Protein AF-A0A9D4FPN5-F1 (afdb_monomer_lite)

pLDDT: mean 86.14, std 11.73, range [36.22, 96.94]

Radius of gyration: 13.43 Å; chains: 1; bounding box: 31×25×36 Å

Structure (mmCIF, N/CA/C/O backbone):
data_AF-A0A9D4FPN5-F1
#
_entry.id   AF-A0A9D4FPN5-F1
#
loop_
_atom_site.group_PDB
_atom_site.id
_atom_site.type_symbol
_atom_site.label_atom_id
_atom_site.label_alt_id
_atom_site.label_comp_id
_atom_site.label_asym_id
_atom_site.label_entity_id
_atom_site.label_seq_id
_atom_site.pdbx_PDB_ins_code
_atom_site.Cartn_x
_atom_site.Cartn_y
_atom_site.Cartn_z
_atom_site.occupancy
_atom_site.B_iso_or_equiv
_atom_site.auth_seq_id
_atom_site.auth_comp_id
_atom_site.auth_asym_id
_atom_site.auth_atom_id
_atom_site.pdbx_PDB_model_num
ATOM 1 N N . MET A 1 1 ? -6.229 7.625 -0.931 1.00 84.25 1 MET A N 1
ATOM 2 C CA . MET A 1 1 ? -6.848 7.113 0.301 1.00 84.25 1 MET A CA 1
ATOM 3 C C . MET A 1 1 ? -7.833 6.056 -0.117 1.00 84.25 1 MET A C 1
ATOM 5 O O . MET A 1 1 ? -8.715 6.412 -0.882 1.00 84.25 1 MET A O 1
ATOM 9 N N . CYS A 1 2 ? -7.686 4.808 0.330 1.00 88.00 2 CYS A N 1
ATOM 10 C CA . CYS A 1 2 ? -8.541 3.687 -0.056 1.00 88.00 2 CYS A CA 1
ATOM 11 C C . CYS A 1 2 ? -9.308 3.101 1.123 1.00 88.00 2 CYS A C 1
ATOM 13 O O . CYS A 1 2 ? -8.784 3.039 2.227 1.00 88.00 2 CYS A O 1
ATOM 15 N N . GLN A 1 3 ? -10.538 2.649 0.900 1.00 89.44 3 GLN A N 1
ATOM 16 C CA . GLN A 1 3 ? -11.330 1.985 1.929 1.00 89.44 3 GLN A CA 1
ATOM 17 C C . GLN A 1 3 ? -10.983 0.489 2.013 1.00 89.44 3 GLN A C 1
ATOM 19 O O . GLN A 1 3 ? -10.970 -0.218 1.001 1.00 89.44 3 GLN A O 1
ATOM 24 N N . ILE A 1 4 ? -10.716 -0.002 3.226 1.00 89.88 4 ILE A N 1
ATOM 25 C CA . ILE A 1 4 ? -10.456 -1.426 3.498 1.00 89.88 4 ILE A CA 1
ATOM 26 C C . ILE A 1 4 ? -11.705 -2.106 4.040 1.00 89.88 4 ILE A C 1
ATOM 28 O O . ILE A 1 4 ? -12.083 -3.182 3.578 1.00 89.88 4 ILE A O 1
ATOM 32 N N . THR A 1 5 ? -12.359 -1.454 4.998 1.00 90.31 5 THR A N 1
ATOM 33 C CA . THR A 1 5 ? -13.608 -1.898 5.622 1.00 90.31 5 THR A CA 1
ATOM 34 C C . THR A 1 5 ? -14.549 -0.696 5.790 1.00 90.31 5 THR A C 1
ATOM 36 O O . THR A 1 5 ? -14.130 0.443 5.566 1.00 90.31 5 THR A O 1
ATOM 39 N N . PRO A 1 6 ? -15.818 -0.880 6.199 1.00 89.56 6 PRO A N 1
ATOM 40 C CA . PRO A 1 6 ? -16.714 0.238 6.517 1.00 89.56 6 PRO A CA 1
ATOM 41 C C . PRO A 1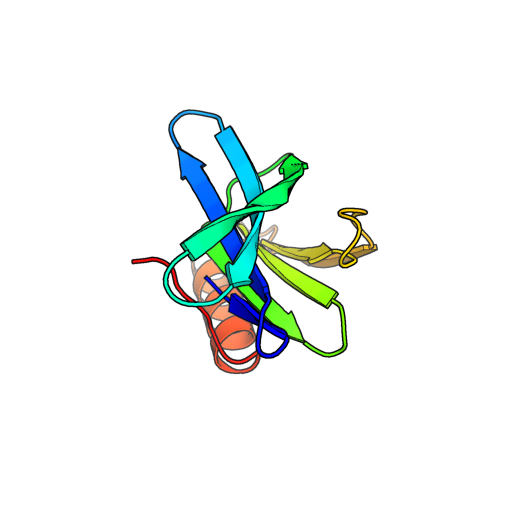 6 ? -16.147 1.251 7.524 1.00 89.56 6 PRO A C 1
ATOM 43 O O . PRO A 1 6 ? -16.515 2.419 7.477 1.00 89.56 6 PRO A O 1
ATOM 46 N N . SER A 1 7 ? -15.239 0.820 8.402 1.00 92.19 7 SER A N 1
ATOM 47 C CA . SER A 1 7 ? -14.671 1.630 9.483 1.00 92.19 7 SER A CA 1
ATOM 48 C C . SER A 1 7 ? -13.151 1.786 9.397 1.00 92.19 7 SER A C 1
ATOM 50 O O . SER A 1 7 ? -12.535 2.207 10.370 1.00 92.19 7 SER A O 1
ATOM 52 N N . GLU A 1 8 ? -12.518 1.425 8.280 1.00 93.12 8 GLU A N 1
ATOM 53 C CA . GLU A 1 8 ? -11.063 1.516 8.120 1.00 93.12 8 GLU A CA 1
ATOM 54 C C . GLU A 1 8 ? -10.709 1.994 6.712 1.00 93.12 8 GLU A C 1
ATOM 56 O O . GLU A 1 8 ? -11.116 1.399 5.707 1.00 93.12 8 GLU A O 1
ATOM 61 N N . VAL A 1 9 ? -9.912 3.057 6.652 1.00 92.56 9 VAL A N 1
ATOM 62 C CA . VAL A 1 9 ? -9.315 3.575 5.422 1.00 92.56 9 VAL A CA 1
ATOM 63 C C . VAL A 1 9 ? -7.797 3.515 5.526 1.00 92.56 9 VAL A C 1
ATOM 65 O O . VAL A 1 9 ? -7.226 3.576 6.610 1.00 92.56 9 VAL A O 1
ATOM 68 N N . VAL A 1 10 ? -7.133 3.408 4.386 1.00 92.94 10 VAL A N 1
ATOM 69 C CA . VAL A 1 10 ? -5.684 3.516 4.261 1.00 92.94 10 VAL A CA 1
ATOM 70 C C . VAL A 1 10 ? 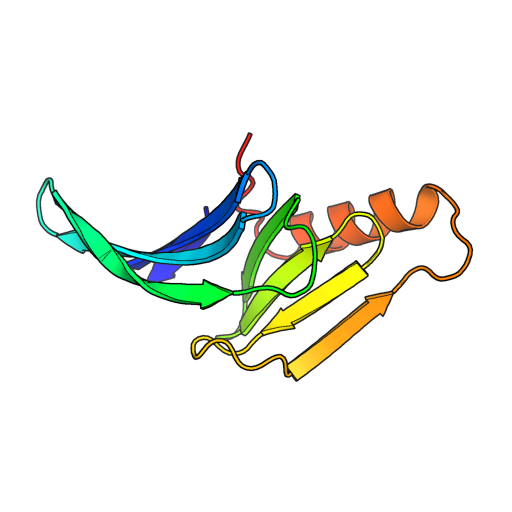-5.330 4.760 3.477 1.00 92.94 10 VAL A C 1
ATOM 72 O O . VAL A 1 10 ? -5.919 5.059 2.434 1.00 92.94 10 VAL A O 1
ATOM 75 N N . VAL A 1 11 ? -4.332 5.480 3.954 1.00 91.56 11 VAL A N 1
ATOM 76 C CA . VAL A 1 11 ? -3.751 6.621 3.258 1.00 91.56 11 VAL A CA 1
ATOM 77 C C . VAL A 1 11 ? -2.309 6.302 2.916 1.00 91.56 11 VAL A C 1
ATOM 79 O O . VAL A 1 11 ? -1.582 5.695 3.696 1.00 91.56 11 VAL A O 1
ATOM 82 N N . ALA A 1 12 ? -1.930 6.682 1.707 1.00 91.44 12 ALA A N 1
ATOM 83 C CA . ALA A 1 12 ? -0.543 6.778 1.313 1.00 91.44 12 ALA A CA 1
ATOM 84 C C . ALA A 1 12 ? -0.033 8.158 1.726 1.00 91.44 12 ALA A C 1
ATOM 86 O O . ALA A 1 12 ? -0.743 9.143 1.533 1.00 91.44 12 ALA A O 1
ATOM 87 N N . VAL A 1 13 ? 1.173 8.219 2.268 1.00 90.62 13 VAL A N 1
ATOM 88 C CA . VAL A 1 13 ? 1.857 9.465 2.604 1.00 90.62 13 VAL A CA 1
ATOM 89 C C . VAL A 1 13 ? 3.165 9.486 1.828 1.00 90.62 13 VAL A C 1
ATOM 91 O O . VAL A 1 13 ? 3.936 8.530 1.900 1.00 90.62 13 VAL A O 1
ATOM 94 N N . ASP A 1 14 ? 3.364 10.556 1.065 1.00 90.12 14 ASP A N 1
ATOM 95 C CA . ASP A 1 14 ? 4.562 10.830 0.275 1.00 90.12 14 ASP A CA 1
ATOM 96 C C . ASP A 1 14 ? 4.964 12.285 0.545 1.00 90.12 14 ASP A C 1
ATOM 98 O O . ASP A 1 14 ? 4.418 13.205 -0.057 1.00 90.12 14 ASP A O 1
ATOM 102 N N . ASP A 1 15 ? 5.847 12.503 1.520 1.00 90.44 15 ASP A N 1
ATOM 103 C CA . ASP A 1 15 ? 6.266 13.846 1.941 1.00 90.44 15 ASP A CA 1
ATOM 104 C C . ASP A 1 15 ? 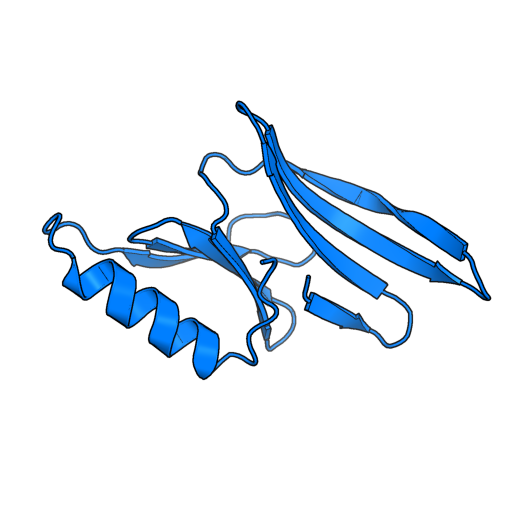7.757 13.881 2.274 1.00 90.44 15 ASP A C 1
ATOM 106 O O . ASP A 1 15 ? 8.183 13.214 3.206 1.00 90.44 15 ASP A O 1
ATOM 110 N N . ASN A 1 16 ? 8.548 14.665 1.532 1.00 79.69 16 ASN A N 1
ATOM 111 C CA . ASN A 1 16 ? 9.921 15.070 1.880 1.00 79.69 16 ASN A CA 1
ATOM 112 C C . ASN A 1 16 ? 10.837 13.976 2.493 1.00 79.69 16 ASN A C 1
ATOM 114 O O . ASN A 1 16 ? 11.671 14.302 3.335 1.00 79.69 16 ASN A O 1
ATOM 118 N N . ASN A 1 17 ? 10.722 12.712 2.043 1.00 84.00 17 ASN A N 1
ATOM 119 C CA . ASN A 1 17 ? 11.426 11.472 2.473 1.00 84.00 17 ASN A CA 1
ATOM 120 C C . ASN A 1 17 ? 10.635 10.508 3.377 1.00 84.00 17 ASN A C 1
ATOM 122 O O . ASN A 1 17 ? 11.119 9.422 3.698 1.00 84.00 17 ASN A O 1
ATOM 126 N N . ILE A 1 18 ? 9.420 10.862 3.771 1.00 89.12 18 ILE A N 1
ATOM 127 C CA . ILE A 1 18 ? 8.467 9.967 4.415 1.00 89.12 18 ILE A CA 1
ATOM 128 C C . ILE A 1 18 ? 7.636 9.313 3.319 1.00 89.12 18 ILE A C 1
ATOM 130 O O . ILE A 1 18 ? 6.876 9.977 2.612 1.00 89.12 18 ILE A O 1
ATOM 134 N N . HIS A 1 19 ? 7.777 7.996 3.204 1.00 93.69 19 HIS A N 1
ATOM 135 C CA . HIS A 1 19 ? 6.998 7.177 2.291 1.00 93.69 19 HIS A CA 1
ATOM 136 C C . HIS A 1 19 ? 6.335 6.079 3.108 1.00 93.69 19 HIS A C 1
ATOM 138 O O . HIS A 1 19 ? 6.980 5.105 3.482 1.00 93.69 19 HIS A O 1
ATOM 144 N N . GLU A 1 20 ? 5.056 6.224 3.435 1.00 94.44 20 GLU A N 1
ATOM 145 C CA . GLU A 1 20 ? 4.380 5.259 4.302 1.00 94.44 20 GLU A CA 1
ATOM 146 C C . GLU A 1 20 ? 2.928 5.020 3.908 1.00 94.44 20 GLU A C 1
ATOM 148 O O . GLU A 1 20 ? 2.289 5.810 3.213 1.00 94.44 20 GLU A O 1
ATOM 153 N N . VAL A 1 21 ? 2.398 3.892 4.374 1.00 94.06 21 VAL A N 1
ATOM 154 C CA . VAL A 1 21 ? 0.961 3.630 4.387 1.00 94.06 21 VAL A CA 1
ATOM 155 C C . VAL A 1 21 ? 0.485 3.706 5.828 1.00 94.06 21 VAL A C 1
ATOM 157 O O . VAL A 1 21 ? 0.985 2.972 6.682 1.00 94.06 21 VAL A O 1
ATOM 160 N N . GLN A 1 22 ? -0.498 4.563 6.094 1.00 94.88 22 GLN A N 1
ATOM 161 C CA . GLN A 1 22 ? -1.156 4.666 7.394 1.00 94.88 22 GLN A CA 1
ATOM 162 C C . GLN A 1 22 ? -2.573 4.103 7.313 1.00 94.88 22 GLN A C 1
ATOM 164 O O . GLN A 1 22 ? -3.316 4.388 6.373 1.00 94.88 22 GLN A O 1
ATOM 169 N N . PHE A 1 23 ? -2.959 3.325 8.317 1.00 94.62 23 PHE A N 1
ATOM 170 C CA . PHE A 1 23 ? -4.336 2.889 8.524 1.00 94.62 23 PHE A CA 1
ATOM 171 C C . PHE A 1 23 ? -5.018 3.879 9.455 1.00 94.62 23 PHE A C 1
ATOM 173 O O . PHE A 1 23 ? -4.438 4.301 10.452 1.00 94.62 23 PHE A O 1
ATOM 180 N N . ILE A 1 24 ? -6.254 4.236 9.139 1.00 95.06 24 ILE A N 1
ATOM 181 C CA . ILE A 1 24 ? -7.066 5.157 9.921 1.00 95.06 24 ILE A CA 1
ATOM 182 C C . ILE A 1 24 ? -8.397 4.471 10.192 1.00 95.06 24 ILE A C 1
ATOM 184 O O . ILE A 1 24 ? -9.127 4.105 9.266 1.00 95.06 24 ILE A O 1
ATOM 188 N N . THR A 1 25 ? -8.719 4.324 11.471 1.00 95.94 25 THR A N 1
ATOM 189 C CA . THR A 1 25 ? -10.017 3.820 11.907 1.00 95.94 25 THR A CA 1
ATOM 190 C C . THR A 1 25 ? -11.000 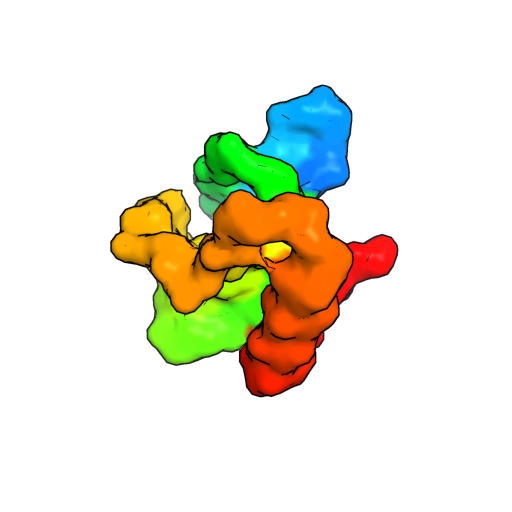4.978 11.972 1.00 95.94 25 THR A C 1
ATOM 192 O O . THR A 1 25 ? -10.760 5.983 12.642 1.00 95.94 25 THR A O 1
ATOM 195 N N . VAL A 1 26 ? -12.133 4.821 11.299 1.00 93.44 26 VAL A N 1
ATOM 196 C CA . VAL A 1 26 ? -13.247 5.763 11.337 1.00 93.44 26 VAL A CA 1
ATOM 197 C C . VAL A 1 26 ? -14.212 5.301 12.423 1.00 93.44 26 VAL A C 1
ATOM 199 O O . VAL A 1 26 ? -14.892 4.285 12.283 1.00 93.44 26 VAL A O 1
ATOM 202 N N . LYS A 1 27 ? -14.265 6.052 13.522 1.00 93.88 27 LYS A N 1
ATOM 203 C CA . LYS A 1 27 ? -15.253 5.895 14.599 1.00 93.88 27 LYS A CA 1
ATOM 204 C C . LYS A 1 27 ? -16.113 7.155 14.623 1.00 93.88 27 LYS A C 1
ATOM 206 O O . LYS A 1 27 ? -15.658 8.188 14.165 1.00 93.88 27 LYS A O 1
ATOM 211 N N . THR A 1 28 ? -17.355 7.098 15.094 1.00 89.75 28 THR A N 1
ATOM 212 C CA . THR A 1 28 ? -18.322 8.215 15.077 1.00 89.75 28 THR A CA 1
ATOM 213 C C . THR A 1 28 ? -17.683 9.608 15.240 1.00 89.75 28 THR A C 1
ATOM 215 O O . THR A 1 28 ? -17.279 9.982 16.337 1.00 89.75 28 THR A O 1
ATOM 218 N N . ARG A 1 29 ? -17.609 10.369 14.131 1.00 89.19 29 ARG A N 1
ATOM 219 C CA . ARG A 1 29 ? -17.020 11.726 14.018 1.00 89.19 29 ARG A CA 1
ATOM 220 C C . ARG A 1 29 ? -15.535 11.861 14.400 1.00 89.19 29 ARG A C 1
ATOM 222 O O . ARG A 1 29 ? -15.076 12.964 14.678 1.00 89.19 29 ARG A O 1
ATOM 229 N N . GLN A 1 30 ? -14.781 10.771 14.410 1.00 94.00 30 GLN A N 1
ATOM 230 C CA . GLN A 1 30 ? -13.375 10.731 14.797 1.00 94.00 30 GLN A CA 1
ATOM 231 C C . GLN A 1 30 ? -12.556 9.877 13.824 1.00 94.00 30 GLN A C 1
ATOM 233 O O . GLN A 1 30 ? -12.978 8.805 13.386 1.00 94.00 30 GLN A O 1
ATOM 238 N N . LEU A 1 31 ? -11.349 10.354 13.530 1.00 93.94 31 LEU A N 1
ATOM 239 C CA . LEU A 1 31 ? -10.324 9.610 12.809 1.00 93.94 31 LEU A CA 1
ATOM 240 C C . LEU A 1 31 ? -9.263 9.191 13.820 1.00 93.94 31 LEU A C 1
ATOM 242 O O . LEU A 1 31 ? -8.605 10.038 14.421 1.00 93.94 31 LEU A O 1
ATOM 246 N N . LEU A 1 32 ? -9.131 7.887 14.037 1.00 95.50 32 LEU A N 1
ATOM 247 C CA . LEU A 1 32 ? -8.163 7.329 14.969 1.00 95.50 32 LEU A CA 1
ATOM 248 C C . LEU A 1 32 ? -6.980 6.776 14.166 1.00 95.50 32 LEU A C 1
ATOM 250 O O . LEU A 1 32 ? -7.192 5.879 13.342 1.00 95.50 32 LEU A O 1
ATOM 254 N N . PRO A 1 33 ? -5.751 7.286 14.368 1.00 93.12 33 PRO A N 1
ATOM 255 C CA . PRO A 1 33 ? -4.579 6.742 13.702 1.00 93.12 33 PRO A CA 1
ATOM 256 C C . PRO A 1 33 ? -4.358 5.301 14.166 1.00 93.12 33 PRO A C 1
ATOM 258 O O . PRO A 1 33 ? -4.377 4.997 15.358 1.00 93.12 33 PRO A O 1
ATOM 261 N N . GLY A 1 34 ? -4.202 4.406 13.201 1.00 91.62 34 GLY A N 1
ATOM 262 C CA . GLY A 1 34 ? -3.946 2.993 13.417 1.00 91.62 34 GLY A CA 1
ATOM 263 C C . GLY A 1 34 ? -2.480 2.642 13.193 1.00 91.62 34 GLY A C 1
ATOM 264 O O . GLY A 1 34 ? -1.566 3.431 13.431 1.00 91.62 34 GLY A O 1
ATOM 265 N N . ARG A 1 35 ? -2.256 1.415 12.715 1.00 94.25 35 ARG A N 1
ATOM 266 C CA . ARG A 1 35 ? -0.917 0.954 12.337 1.00 94.25 35 ARG A CA 1
ATOM 267 C C . ARG A 1 35 ? -0.411 1.689 11.096 1.00 94.25 35 ARG A C 1
ATOM 269 O O . ARG A 1 35 ? -1.195 2.138 10.262 1.00 94.25 35 ARG A O 1
ATOM 276 N N . LYS A 1 36 ? 0.908 1.724 10.938 1.00 94.81 36 LYS A N 1
ATOM 277 C CA . LYS A 1 36 ? 1.567 2.208 9.726 1.00 94.81 36 LYS A CA 1
ATOM 278 C C . LYS A 1 36 ? 2.760 1.342 9.366 1.00 94.81 36 LYS A C 1
ATOM 280 O O . LYS A 1 36 ? 3.315 0.671 10.235 1.00 94.81 36 LYS A O 1
ATOM 285 N N . PHE A 1 37 ? 3.154 1.367 8.102 1.00 94.25 37 PHE A N 1
ATOM 286 C CA . PHE A 1 37 ? 4.395 0.742 7.660 1.00 94.25 37 PHE A CA 1
ATOM 287 C C . PHE A 1 37 ? 5.115 1.617 6.635 1.00 94.25 37 PHE A C 1
ATOM 289 O O . PHE A 1 37 ? 4.479 2.251 5.791 1.00 94.25 37 PHE A O 1
ATOM 296 N N . GLN A 1 38 ? 6.445 1.641 6.742 1.00 94.31 38 GLN A N 1
ATOM 297 C CA . GLN A 1 38 ? 7.321 2.378 5.837 1.00 94.31 38 GLN A CA 1
ATOM 298 C C . GLN A 1 38 ? 7.451 1.647 4.503 1.00 94.31 38 GLN A C 1
ATOM 300 O O . GLN A 1 38 ? 7.520 0.417 4.440 1.00 94.31 38 GLN A O 1
ATOM 305 N N . LEU A 1 39 ? 7.521 2.431 3.443 1.00 93.75 39 LEU A N 1
ATOM 306 C CA . LEU A 1 39 ? 7.820 2.012 2.090 1.00 93.75 39 LEU A CA 1
ATOM 307 C C . LEU A 1 39 ? 9.268 2.392 1.784 1.00 93.75 39 LEU A C 1
ATOM 309 O O . LEU A 1 39 ? 9.765 3.429 2.206 1.00 93.75 39 LEU A O 1
ATOM 313 N N . GLN A 1 40 ? 9.945 1.559 1.000 1.00 91.94 40 GLN A N 1
ATOM 314 C CA . GLN A 1 40 ? 11.298 1.851 0.509 1.00 91.94 40 GLN A CA 1
ATOM 315 C C . GLN A 1 40 ? 11.273 2.606 -0.832 1.00 91.94 40 GLN A C 1
ATOM 317 O O . GLN A 1 40 ? 12.265 2.647 -1.553 1.00 91.94 40 GLN A O 1
ATOM 322 N N . HIS A 1 41 ? 10.114 3.144 -1.214 1.00 91.38 41 HIS A N 1
ATOM 323 C CA . HIS A 1 41 ? 9.879 3.803 -2.491 1.00 91.38 41 HIS A CA 1
ATOM 324 C C . HIS A 1 41 ? 8.787 4.863 -2.345 1.00 91.38 41 HIS A C 1
ATOM 326 O O . HIS A 1 41 ? 7.938 4.761 -1.460 1.00 91.38 41 HIS A O 1
ATOM 332 N N . ARG A 1 42 ? 8.762 5.826 -3.272 1.00 90.75 42 ARG A N 1
ATOM 333 C CA . ARG A 1 42 ? 7.693 6.830 -3.360 1.00 90.75 42 ARG A CA 1
ATOM 334 C C . ARG A 1 42 ? 6.323 6.199 -3.558 1.00 90.75 42 ARG A C 1
ATOM 336 O O . ARG A 1 42 ? 6.209 5.124 -4.156 1.00 90.75 42 ARG A O 1
ATOM 343 N N . CYS A 1 43 ? 5.294 6.893 -3.091 1.00 89.38 43 CYS A N 1
ATOM 344 C CA . CYS A 1 43 ? 3.921 6.423 -3.157 1.00 89.38 43 CYS A CA 1
ATOM 345 C C . CYS A 1 43 ? 3.014 7.420 -3.886 1.00 89.38 43 CYS A C 1
ATOM 347 O O . CYS A 1 43 ? 2.576 8.416 -3.325 1.00 89.38 43 CYS A O 1
ATOM 349 N N . ASN A 1 44 ? 2.673 7.110 -5.135 1.00 87.25 44 ASN A N 1
ATOM 350 C CA . ASN A 1 44 ? 1.855 7.966 -5.997 1.00 87.25 44 ASN A CA 1
ATOM 351 C C . ASN A 1 44 ? 0.365 7.589 -5.977 1.00 87.25 44 ASN A C 1
ATOM 353 O O . ASN A 1 44 ? -0.467 8.252 -6.599 1.00 87.25 44 ASN A O 1
ATOM 357 N N . GLY A 1 45 ? 0.012 6.480 -5.330 1.00 86.94 45 GLY A N 1
ATOM 358 C CA . GLY A 1 45 ? -1.345 5.960 -5.333 1.00 86.94 45 GLY A CA 1
ATOM 359 C C . GLY A 1 45 ? -1.466 4.655 -4.565 1.00 86.94 45 GLY A C 1
ATOM 360 O O . GLY A 1 45 ? -0.520 3.874 -4.469 1.00 86.94 45 GLY A O 1
ATOM 361 N N . ILE A 1 46 ? -2.663 4.422 -4.028 1.00 90.94 46 ILE A N 1
ATOM 362 C CA . ILE A 1 46 ? -2.990 3.215 -3.275 1.00 90.94 46 ILE A CA 1
ATOM 363 C C . ILE A 1 46 ? -4.379 2.699 -3.651 1.00 90.94 46 ILE A C 1
ATOM 365 O O . ILE A 1 46 ? -5.326 3.472 -3.813 1.00 90.94 46 ILE A O 1
ATOM 369 N N . ALA A 1 47 ? -4.487 1.384 -3.785 1.00 92.25 47 ALA A N 1
ATOM 370 C CA . ALA A 1 47 ? -5.724 0.662 -4.029 1.00 92.25 47 ALA A CA 1
ATOM 371 C C . ALA A 1 47 ? -5.777 -0.587 -3.148 1.00 92.25 47 ALA A C 1
ATOM 373 O O . ALA A 1 47 ? -4.748 -1.146 -2.772 1.00 92.25 47 ALA A O 1
ATOM 374 N N . ASN A 1 48 ? -6.986 -1.035 -2.829 1.00 90.94 48 ASN A N 1
ATOM 375 C CA . ASN A 1 48 ? -7.232 -2.267 -2.095 1.00 90.94 48 ASN A CA 1
ATOM 376 C C . ASN A 1 48 ? -8.019 -3.227 -2.982 1.00 90.94 48 ASN A C 1
ATOM 378 O O . ASN A 1 48 ? -9.090 -2.887 -3.484 1.00 90.94 48 ASN A O 1
ATOM 382 N N . HIS A 1 49 ? -7.500 -4.437 -3.152 1.00 90.12 49 HIS A N 1
ATOM 383 C CA . HIS A 1 49 ? -8.178 -5.481 -3.904 1.00 90.12 49 HIS A CA 1
ATOM 384 C C . HIS A 1 49 ? -7.833 -6.854 -3.333 1.00 90.12 49 HIS A C 1
ATOM 386 O O . HIS A 1 49 ? -6.668 -7.151 -3.075 1.00 90.12 49 HIS A O 1
ATOM 392 N N . GLN A 1 50 ? -8.851 -7.692 -3.116 1.00 89.25 50 GLN A N 1
ATOM 393 C CA . GLN A 1 50 ? -8.691 -9.067 -2.620 1.00 89.25 50 GLN A CA 1
ATOM 394 C C . GLN A 1 50 ? -7.784 -9.184 -1.374 1.00 89.25 50 GLN A C 1
ATOM 396 O O . GLN A 1 50 ? -6.971 -10.097 -1.275 1.00 89.25 50 GLN A O 1
ATOM 401 N N . ARG A 1 51 ? -7.926 -8.262 -0.406 1.00 88.62 51 ARG A N 1
ATOM 402 C CA . ARG A 1 51 ? -7.113 -8.193 0.831 1.00 88.62 51 ARG A CA 1
ATOM 403 C C . ARG A 1 51 ? -5.619 -7.908 0.608 1.00 88.62 51 ARG A C 1
ATOM 405 O O . ARG A 1 51 ? -4.798 -8.202 1.478 1.00 88.62 51 ARG A O 1
ATOM 412 N N . TYR A 1 52 ? -5.271 -7.304 -0.521 1.00 93.44 52 TYR A N 1
ATOM 413 C CA . TYR A 1 52 ? -3.941 -6.776 -0.789 1.00 93.44 52 TYR A CA 1
ATOM 414 C C . TYR A 1 52 ? -4.000 -5.283 -1.073 1.00 93.44 52 TYR A C 1
ATOM 416 O O . TYR A 1 52 ? -4.946 -4.782 -1.683 1.00 93.44 52 TYR A O 1
ATOM 424 N N . LEU A 1 53 ? -2.945 -4.593 -0.654 1.00 93.38 53 LEU A N 1
ATOM 425 C CA . LEU A 1 53 ? -2.704 -3.204 -0.997 1.00 93.38 53 LEU A CA 1
ATOM 426 C C . LEU A 1 53 ? -1.830 -3.149 -2.239 1.00 93.38 53 LEU A C 1
ATOM 428 O O . LEU A 1 53 ? -0.759 -3.750 -2.287 1.00 93.38 53 LEU A O 1
ATOM 432 N N . PHE A 1 54 ? -2.294 -2.412 -3.229 1.00 93.56 54 PHE A N 1
ATOM 433 C CA . PHE A 1 54 ? -1.565 -2.118 -4.444 1.00 93.56 54 PHE A CA 1
ATOM 434 C C . PHE A 1 54 ? -1.083 -0.685 -4.345 1.00 93.56 54 PHE A C 1
ATOM 436 O O . PHE A 1 54 ? -1.887 0.238 -4.223 1.00 93.56 54 PHE A O 1
ATOM 443 N N . VAL A 1 55 ? 0.232 -0.523 -4.328 1.00 92.94 55 VAL A N 1
ATOM 444 C CA . VAL A 1 55 ? 0.896 0.756 -4.110 1.00 92.94 55 VAL A CA 1
ATOM 445 C C . VAL A 1 55 ? 1.703 1.082 -5.349 1.00 92.94 55 VAL A C 1
ATOM 447 O O . VAL A 1 55 ? 2.472 0.247 -5.826 1.00 92.94 55 VAL A O 1
ATOM 450 N N . THR A 1 56 ? 1.529 2.281 -5.891 1.00 91.44 56 THR A N 1
ATOM 451 C CA . THR A 1 56 ? 2.261 2.703 -7.083 1.00 91.44 56 THR A CA 1
ATOM 452 C C . THR A 1 56 ? 3.439 3.587 -6.740 1.00 91.44 56 THR A C 1
ATOM 454 O O . THR A 1 56 ? 3.326 4.528 -5.963 1.00 91.44 56 THR A O 1
ATOM 457 N N . SER A 1 57 ? 4.558 3.316 -7.396 1.00 88.50 57 SER A N 1
ATOM 458 C CA . SER A 1 57 ? 5.630 4.278 -7.636 1.00 88.50 57 SER A CA 1
ATOM 459 C C . SER A 1 57 ? 5.663 4.557 -9.135 1.00 88.50 57 SER A C 1
ATOM 461 O O . SER A 1 57 ? 5.163 3.743 -9.902 1.00 88.50 57 SER A O 1
ATOM 463 N N . GLY A 1 58 ? 6.227 5.685 -9.571 1.00 83.69 58 GLY A N 1
ATOM 464 C CA . GLY A 1 58 ? 6.143 6.201 -10.950 1.00 83.69 58 GLY A CA 1
ATOM 465 C C . GLY A 1 58 ? 6.042 5.146 -12.063 1.00 83.69 58 GLY A C 1
ATOM 466 O O . GLY A 1 58 ? 5.129 5.226 -12.880 1.00 83.69 58 GLY A O 1
ATOM 467 N N . THR A 1 59 ? 6.924 4.146 -12.057 1.00 88.44 59 THR A N 1
ATOM 468 C CA . THR A 1 59 ? 7.023 3.075 -13.064 1.00 88.44 59 THR A CA 1
ATOM 469 C C . THR A 1 59 ? 6.725 1.663 -12.547 1.00 88.44 59 THR A C 1
ATOM 471 O O . THR A 1 59 ? 6.791 0.710 -13.324 1.00 88.44 59 THR A O 1
ATOM 474 N N . THR A 1 60 ? 6.383 1.501 -11.267 1.00 91.00 60 THR A N 1
ATOM 475 C CA . THR A 1 60 ? 6.309 0.189 -10.607 1.00 91.00 60 THR A CA 1
ATOM 476 C C . THR A 1 60 ? 5.033 0.058 -9.781 1.00 91.00 60 THR A C 1
ATOM 478 O O . THR A 1 60 ? 4.648 0.968 -9.046 1.00 91.00 60 THR A O 1
ATOM 481 N N . LEU A 1 61 ? 4.385 -1.102 -9.873 1.00 92.69 61 LEU A N 1
ATOM 482 C CA . LEU A 1 61 ? 3.233 -1.479 -9.060 1.00 92.69 61 LEU A CA 1
ATOM 483 C C . LEU A 1 61 ? 3.649 -2.541 -8.043 1.00 92.69 61 LEU A C 1
ATOM 485 O O . LEU A 1 61 ? 4.013 -3.663 -8.404 1.00 92.69 61 LEU A O 1
ATOM 489 N N . TYR A 1 62 ? 3.544 -2.204 -6.766 1.00 94.75 62 TYR A N 1
ATOM 490 C CA . TYR A 1 62 ? 3.891 -3.075 -5.654 1.00 94.75 62 TYR A CA 1
ATOM 491 C C . TYR A 1 62 ? 2.634 -3.669 -5.028 1.00 94.75 62 TYR A C 1
ATOM 493 O O . TYR A 1 62 ? 1.631 -2.979 -4.848 1.00 94.75 62 TYR A O 1
ATOM 501 N N . LYS A 1 63 ? 2.702 -4.945 -4.652 1.00 95.12 63 LYS A N 1
ATOM 502 C CA . LYS A 1 63 ? 1.656 -5.654 -3.917 1.00 95.12 63 LYS A CA 1
ATOM 503 C C . LYS A 1 63 ? 2.115 -5.912 -2.492 1.00 95.12 63 LYS A C 1
ATOM 505 O O . LYS A 1 63 ? 3.088 -6.627 -2.258 1.00 95.12 63 LYS A O 1
ATOM 510 N N . TYR A 1 64 ? 1.362 -5.384 -1.542 1.00 95.81 64 TYR A N 1
ATOM 511 C CA . TYR A 1 64 ? 1.577 -5.519 -0.111 1.00 95.81 64 TYR A CA 1
ATOM 512 C C . TYR A 1 64 ? 0.439 -6.298 0.538 1.00 95.81 64 TYR A C 1
ATOM 514 O O . TYR A 1 64 ? -0.727 -6.195 0.156 1.00 95.81 64 TYR A O 1
ATOM 522 N N . SER A 1 65 ? 0.773 -7.069 1.567 1.00 94.88 65 SER A N 1
ATOM 523 C CA . SER A 1 65 ? -0.226 -7.566 2.517 1.00 94.88 65 SER A CA 1
ATOM 524 C C . SER A 1 65 ? -0.775 -6.415 3.371 1.00 94.88 65 SER A C 1
ATOM 526 O O . SER A 1 65 ? -0.098 -5.407 3.573 1.00 94.88 65 SER A O 1
ATOM 528 N N . LEU A 1 66 ? -1.964 -6.583 3.959 1.00 91.62 66 LEU A N 1
ATOM 529 C CA . LEU A 1 66 ? -2.521 -5.607 4.915 1.00 91.62 66 LEU A CA 1
ATOM 530 C C . LEU A 1 66 ? -1.665 -5.428 6.188 1.00 91.62 66 LEU A C 1
ATOM 532 O O . LEU A 1 66 ? -1.852 -4.455 6.920 1.00 91.62 66 LEU A O 1
ATOM 536 N N . GLY A 1 67 ? -0.738 -6.357 6.451 1.00 91.81 67 GLY A N 1
ATOM 537 C CA . GLY A 1 67 ? 0.257 -6.269 7.523 1.00 91.81 67 GLY A CA 1
ATOM 538 C C . GLY A 1 67 ? 1.542 -5.527 7.137 1.00 91.81 67 GLY A C 1
ATOM 539 O O . GLY A 1 67 ? 2.447 -5.444 7.955 1.00 91.81 67 GLY A O 1
ATOM 540 N N . GLY A 1 68 ? 1.655 -5.016 5.905 1.00 92.62 68 GLY A N 1
ATOM 541 C CA . GLY A 1 68 ? 2.809 -4.228 5.454 1.00 92.62 68 GLY A CA 1
ATOM 542 C C . GLY A 1 68 ? 3.971 -5.023 4.868 1.00 92.62 68 GLY A C 1
ATOM 543 O O . GLY A 1 68 ? 4.952 -4.439 4.418 1.00 92.62 68 GLY A O 1
ATOM 544 N N . LYS A 1 69 ? 3.870 -6.354 4.791 1.00 95.06 69 LYS A N 1
ATOM 545 C CA . LYS A 1 69 ? 4.868 -7.170 4.086 1.00 95.06 69 LYS A CA 1
ATOM 546 C C . LYS A 1 69 ? 4.726 -6.994 2.573 1.00 95.06 69 LYS A C 1
ATOM 548 O O . LYS A 1 69 ? 3.631 -7.227 2.048 1.00 95.06 69 LYS A O 1
ATOM 553 N N . LEU A 1 70 ? 5.823 -6.650 1.893 1.00 95.88 70 LEU A N 1
ATOM 554 C CA . LEU A 1 70 ? 5.921 -6.708 0.433 1.00 95.88 70 LEU A CA 1
ATOM 555 C C . LEU A 1 70 ? 5.761 -8.164 -0.018 1.00 95.88 70 LEU A C 1
ATOM 557 O O . LEU A 1 70 ? 6.490 -9.047 0.432 1.00 95.88 70 LEU A O 1
ATOM 561 N N . VAL A 1 71 ? 4.784 -8.409 -0.885 1.00 96.94 71 VAL A N 1
ATOM 562 C CA . VAL A 1 71 ? 4.492 -9.735 -1.440 1.00 96.94 71 VAL A CA 1
ATOM 563 C C . VAL A 1 71 ? 5.189 -9.895 -2.784 1.00 96.94 71 VAL A C 1
ATOM 565 O O . VAL A 1 71 ? 5.872 -10.891 -2.998 1.00 96.94 71 VAL A O 1
ATOM 568 N N . SER A 1 72 ? 5.028 -8.921 -3.682 1.00 96.12 72 SER A N 1
ATOM 569 C CA . SER A 1 72 ? 5.666 -8.923 -5.001 1.00 96.12 72 SER A CA 1
ATOM 570 C C . SER A 1 72 ? 5.638 -7.540 -5.658 1.00 96.12 72 SER A C 1
ATOM 572 O O . SER A 1 72 ? 4.856 -6.668 -5.270 1.00 96.12 72 SER A O 1
ATOM 574 N N . LYS A 1 73 ? 6.462 -7.352 -6.694 1.00 94.00 73 LYS A N 1
ATOM 575 C CA . LYS A 1 73 ? 6.247 -6.321 -7.717 1.00 94.00 73 LYS A CA 1
ATOM 576 C C . LYS A 1 73 ? 5.395 -6.942 -8.821 1.00 94.00 73 LYS A C 1
ATOM 578 O O . LYS A 1 73 ? 5.798 -7.932 -9.419 1.00 94.00 73 LYS A O 1
ATOM 583 N N . VAL A 1 74 ? 4.197 -6.415 -9.035 1.00 91.25 74 VAL A N 1
ATOM 584 C CA . VAL A 1 74 ? 3.241 -6.953 -10.023 1.00 91.25 74 VAL A CA 1
ATOM 585 C C . VAL A 1 74 ? 3.556 -6.431 -11.420 1.00 91.25 74 VAL A C 1
ATOM 587 O O . VAL A 1 74 ? 3.276 -7.092 -12.412 1.00 91.25 74 VAL A O 1
ATOM 590 N N . TYR A 1 75 ? 4.150 -5.244 -11.482 1.00 90.44 75 TYR A N 1
ATOM 591 C CA . TYR A 1 75 ? 4.617 -4.612 -12.701 1.00 90.44 75 TYR A CA 1
ATOM 592 C C . TYR A 1 75 ? 5.830 -3.749 -12.370 1.00 90.44 75 TYR A C 1
ATOM 594 O O . TYR A 1 75 ? 5.822 -3.057 -11.352 1.00 90.44 75 TYR A O 1
ATOM 602 N N . GLU A 1 76 ? 6.841 -3.758 -13.228 1.00 89.69 76 GLU A N 1
ATOM 603 C CA . GLU A 1 76 ? 7.996 -2.869 -13.152 1.00 89.69 76 GLU A CA 1
ATOM 604 C C . GLU A 1 76 ? 8.401 -2.497 -14.573 1.00 89.69 76 GLU A C 1
ATOM 606 O O . GLU A 1 76 ? 8.742 -3.370 -15.369 1.00 89.69 76 GLU A O 1
ATOM 611 N N . ASN A 1 77 ? 8.341 -1.206 -14.896 1.00 85.19 77 ASN A N 1
ATOM 612 C CA . ASN A 1 77 ? 8.886 -0.728 -16.152 1.00 85.19 77 ASN A CA 1
ATOM 613 C C . ASN A 1 77 ? 10.384 -0.440 -16.004 1.00 85.19 77 ASN A C 1
ATOM 615 O O . ASN A 1 77 ? 10.765 0.547 -15.370 1.00 85.19 77 ASN A O 1
ATOM 619 N N . THR A 1 78 ? 11.219 -1.281 -16.614 1.00 82.25 78 THR A N 1
ATOM 620 C CA . THR A 1 78 ? 12.681 -1.138 -16.614 1.00 82.25 78 THR A CA 1
ATOM 621 C C . THR A 1 78 ? 13.221 -0.368 -17.818 1.00 82.25 78 THR A C 1
ATOM 623 O O . THR A 1 78 ? 14.395 -0.011 -17.803 1.00 82.25 78 THR A O 1
ATOM 626 N N . SER A 1 79 ? 12.411 -0.086 -18.850 1.00 78.56 79 SER A N 1
ATOM 627 C CA . SER A 1 79 ? 12.868 0.654 -20.042 1.00 78.56 79 SER A CA 1
ATOM 628 C C . SER A 1 79 ? 13.000 2.162 -19.822 1.00 78.56 79 SER A C 1
ATOM 630 O O . SER A 1 79 ? 13.553 2.852 -20.671 1.00 78.56 79 SER A O 1
ATOM 632 N N . GLY A 1 80 ? 12.523 2.686 -18.687 1.00 65.19 80 GLY A N 1
ATOM 633 C CA . GLY A 1 80 ? 12.628 4.110 -18.344 1.00 65.19 80 GLY A CA 1
ATOM 634 C C . GLY A 1 80 ? 11.727 5.032 -19.174 1.00 65.19 80 GLY A C 1
ATOM 635 O O . GLY A 1 80 ? 11.777 6.249 -19.004 1.00 65.19 80 GLY A O 1
ATOM 636 N N . ASP A 1 81 ? 10.884 4.475 -20.040 1.00 74.50 81 ASP A N 1
ATOM 637 C CA . ASP A 1 81 ? 9.952 5.216 -20.876 1.00 74.50 81 ASP A CA 1
ATOM 638 C C . AS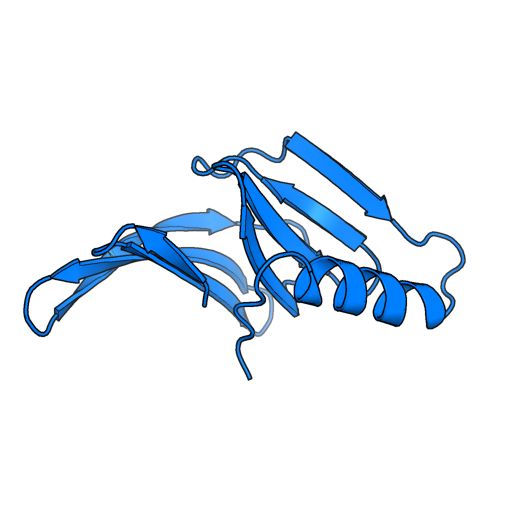P A 1 81 ? 8.652 5.570 -20.134 1.00 74.50 81 ASP A C 1
ATOM 640 O O . ASP A 1 81 ? 8.219 4.935 -19.163 1.00 74.50 81 ASP A O 1
ATOM 644 N N . GLU A 1 82 ? 8.011 6.647 -20.588 1.00 74.44 82 GLU A N 1
ATOM 645 C CA . GLU A 1 82 ? 6.829 7.202 -19.923 1.00 74.44 82 GLU A CA 1
ATOM 646 C C . GLU A 1 82 ? 5.588 6.307 -20.033 1.00 74.44 82 GLU A C 1
ATOM 648 O O . GLU A 1 82 ? 4.662 6.430 -19.227 1.00 74.44 82 GLU A O 1
ATOM 653 N N . THR A 1 83 ? 5.584 5.360 -20.974 1.00 72.38 83 THR A N 1
ATOM 654 C CA . THR A 1 83 ? 4.523 4.356 -21.154 1.00 72.38 83 THR A CA 1
ATOM 655 C C . THR A 1 83 ? 4.259 3.573 -19.867 1.00 72.38 83 THR A C 1
ATOM 657 O O . THR A 1 83 ? 3.100 3.334 -19.524 1.00 72.38 83 THR A O 1
ATOM 660 N N . GLY A 1 84 ? 5.296 3.250 -19.086 1.00 70.81 84 GLY A N 1
ATOM 661 C CA . GLY A 1 84 ? 5.136 2.528 -17.825 1.00 70.81 84 GLY A CA 1
ATOM 662 C C . GLY A 1 84 ? 4.325 3.286 -16.780 1.00 70.81 84 GLY A C 1
ATOM 663 O O . GLY A 1 84 ? 3.553 2.667 -16.047 1.00 70.81 84 GLY A O 1
ATOM 664 N N . LYS A 1 85 ? 4.414 4.623 -16.756 1.00 70.69 85 LYS A N 1
ATOM 665 C CA . LYS A 1 85 ? 3.566 5.450 -15.882 1.00 70.69 85 LYS A CA 1
ATOM 666 C C . LYS A 1 85 ? 2.095 5.302 -16.276 1.00 70.69 85 LYS A C 1
ATOM 668 O O . LYS A 1 85 ? 1.226 5.214 -15.408 1.00 70.69 85 LYS A O 1
ATOM 673 N N . THR A 1 86 ? 1.813 5.250 -17.579 1.00 76.25 86 THR A N 1
ATOM 674 C CA . THR A 1 86 ? 0.457 5.079 -18.119 1.00 76.25 86 THR A CA 1
ATOM 675 C C . THR A 1 86 ? -0.108 3.705 -17.771 1.00 76.25 86 THR A C 1
ATOM 677 O O . THR A 1 86 ? -1.216 3.636 -17.245 1.00 76.25 86 THR A O 1
ATOM 680 N N . TYR A 1 87 ? 0.657 2.623 -17.954 1.00 76.94 87 TYR A N 1
ATOM 681 C CA . TYR A 1 87 ? 0.216 1.271 -17.582 1.00 76.94 87 TYR A CA 1
ATOM 682 C C . TYR 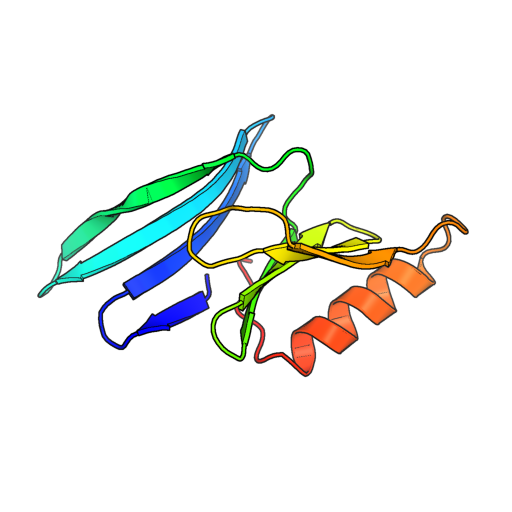A 1 87 ? -0.107 1.148 -16.093 1.00 76.94 87 TYR A C 1
ATOM 684 O O . TYR A 1 87 ? -1.180 0.668 -15.732 1.00 76.94 87 TYR A O 1
ATOM 692 N N . VAL A 1 88 ? 0.772 1.648 -15.221 1.00 79.25 88 VAL A N 1
ATOM 693 C CA . VAL A 1 88 ? 0.551 1.635 -13.768 1.00 79.25 88 VAL A CA 1
ATOM 694 C C . VAL A 1 88 ? -0.717 2.410 -13.391 1.00 79.25 88 VAL A C 1
ATOM 696 O O . VAL A 1 88 ? -1.504 1.943 -12.566 1.00 79.25 88 VAL A O 1
ATOM 699 N N . ARG A 1 89 ? -0.969 3.560 -14.031 1.00 74.19 89 ARG A N 1
ATOM 700 C CA . ARG A 1 89 ? -2.211 4.327 -13.841 1.00 74.19 89 ARG A CA 1
ATOM 701 C C . ARG A 1 89 ? -3.442 3.550 -14.304 1.00 74.19 89 ARG A C 1
ATOM 703 O O . ARG A 1 89 ? -4.421 3.508 -13.568 1.00 74.19 89 ARG A O 1
ATOM 710 N N . VAL A 1 90 ? -3.398 2.912 -15.474 1.00 75.38 90 VAL A N 1
ATOM 711 C CA . VAL A 1 90 ? -4.522 2.127 -16.015 1.00 75.38 90 VAL A CA 1
ATOM 712 C C . VAL A 1 90 ? -4.839 0.922 -15.126 1.00 75.38 90 VAL A C 1
ATOM 714 O O . VAL A 1 90 ? -6.002 0.714 -14.788 1.00 75.38 90 VAL A O 1
ATOM 717 N N . ILE A 1 91 ? -3.825 0.172 -14.679 1.00 77.62 91 ILE A N 1
ATOM 718 C CA . ILE A 1 91 ? -4.015 -0.970 -13.768 1.00 77.62 91 ILE A CA 1
ATOM 719 C C . ILE A 1 91 ? -4.685 -0.508 -12.476 1.00 77.62 91 ILE A C 1
ATOM 721 O O . ILE A 1 91 ? -5.621 -1.144 -11.992 1.00 77.62 91 ILE A O 1
ATOM 725 N N . MET A 1 92 ? -4.247 0.631 -11.944 1.00 74.88 92 MET A N 1
ATOM 726 C CA . MET A 1 92 ? -4.879 1.218 -10.777 1.00 74.88 92 MET A CA 1
ATOM 727 C C . MET A 1 92 ? -6.340 1.589 -11.056 1.00 74.88 92 MET A C 1
ATOM 729 O O . MET A 1 92 ? -7.170 1.272 -10.213 1.00 74.88 92 MET A O 1
ATOM 733 N N . ILE A 1 93 ? -6.685 2.195 -12.209 1.00 71.38 93 ILE A N 1
ATOM 734 C CA . ILE A 1 93 ? -8.076 2.578 -12.575 1.00 71.38 93 ILE A CA 1
ATOM 735 C C . ILE A 1 93 ? -8.990 1.361 -12.486 1.00 71.38 93 ILE A C 1
ATOM 737 O O . ILE A 1 93 ? -10.048 1.424 -11.856 1.00 71.38 93 ILE A O 1
ATOM 741 N N . THR A 1 94 ? -8.536 0.243 -13.044 1.00 72.69 94 THR A N 1
ATOM 742 C CA . THR A 1 94 ? -9.235 -1.042 -12.969 1.00 72.69 94 THR A CA 1
ATOM 743 C C . THR A 1 94 ? -9.371 -1.528 -11.522 1.00 72.69 94 THR A C 1
ATOM 745 O O . THR A 1 94 ? -10.431 -1.998 -11.108 1.00 72.69 94 THR A O 1
ATOM 748 N N . LEU A 1 95 ? -8.328 -1.354 -10.709 1.00 66.12 95 LEU A N 1
ATOM 749 C CA . LEU A 1 95 ? -8.321 -1.624 -9.272 1.00 66.12 95 LEU A CA 1
ATOM 750 C C . LEU A 1 95 ? -8.922 -0.451 -8.473 1.00 66.12 95 LEU A C 1
ATOM 752 O O . LEU A 1 95 ? -8.230 0.123 -7.644 1.00 66.12 95 LEU A O 1
ATOM 756 N N . ARG A 1 96 ? -10.189 -0.078 -8.726 1.00 66.00 96 ARG A N 1
ATOM 757 C CA . ARG A 1 96 ? -10.963 0.964 -7.995 1.00 66.00 96 ARG A CA 1
ATOM 758 C C . ARG A 1 96 ? -10.077 2.011 -7.295 1.00 66.00 96 ARG A C 1
ATOM 760 O O . ARG A 1 96 ? -9.936 2.000 -6.068 1.00 66.00 96 ARG A O 1
ATOM 767 N N . ILE A 1 97 ? -9.457 2.885 -8.095 1.00 58.56 97 ILE A N 1
ATOM 768 C CA . ILE A 1 97 ? -8.507 3.891 -7.605 1.00 58.56 97 ILE A CA 1
ATOM 769 C C . ILE A 1 97 ? -9.061 4.675 -6.442 1.00 58.56 97 ILE A C 1
ATOM 771 O O . ILE A 1 97 ? -10.189 5.158 -6.427 1.00 58.56 97 ILE A O 1
ATOM 775 N N . CYS A 1 98 ? -8.148 4.902 -5.522 1.00 57.84 98 CYS A N 1
ATOM 776 C CA . CYS A 1 98 ? -8.322 5.731 -4.370 1.00 57.84 98 CYS A CA 1
ATOM 777 C C . CYS A 1 98 ? -7.150 6.722 -4.345 1.00 57.84 98 CYS A C 1
ATOM 779 O O . CYS A 1 98 ? -6.222 6.637 -3.537 1.00 57.84 98 CYS A O 1
ATOM 781 N N . SER A 1 99 ? -7.165 7.624 -5.331 1.00 44.19 99 SER A N 1
ATOM 782 C CA . SER A 1 99 ? -6.141 8.645 -5.566 1.00 44.19 99 SER A CA 1
ATOM 783 C C . SER A 1 99 ? -6.157 9.654 -4.421 1.00 44.19 99 SER A C 1
ATOM 785 O O . SER A 1 99 ? -7.210 9.955 -3.861 1.00 44.19 99 SER A O 1
ATOM 787 N N . ILE A 1 100 ? -4.973 10.115 -4.028 1.00 46.12 100 ILE A N 1
ATOM 788 C CA . ILE A 1 100 ? -4.804 11.308 -3.199 1.00 46.12 100 ILE A CA 1
ATOM 789 C C . ILE A 1 100 ? -4.344 12.359 -4.201 1.00 46.12 100 ILE A C 1
ATOM 791 O O . ILE A 1 100 ? -3.301 12.170 -4.826 1.00 46.12 100 ILE A O 1
ATOM 795 N N . LYS A 1 101 ? -5.204 13.342 -4.464 1.00 36.22 101 LYS A N 1
ATOM 796 C CA . LYS A 1 101 ? -4.810 14.561 -5.169 1.00 36.22 101 LYS A CA 1
ATOM 797 C C . LYS A 1 101 ? -4.246 15.535 -4.156 1.00 36.22 101 LYS A C 1
ATOM 799 O O . LYS A 1 101 ? -4.818 15.570 -3.043 1.00 36.22 101 LYS A O 1
#

Sequence (101 aa):
MCQITPSEVVVAVDDNNIHEVQFITVKTRQLLPGRKFQLQHRCNGIANHQRYLFVTSGTTLYKYSLGGKLVSKVYENTSGDETGKTYVRVIMITLRICSIK

Foldseek 3Di:
DEDDDPFKDWDFDFPPPFTKIWIWGHDDVDTHTDDMDGDPAGFQFWFDDPQWIWTDDQQWTWIAHPVGDTPDTPGGDPVPDNVSNVVSVVVCVVRVTDGDD

Organism: Dreissena polymorpha (NCBI:txid45954)

Secondary structure (DSSP, 8-state):
-EEEETTEEEEEEEETTEEEEEEEEEETTEEEEEEEEE-SS--SEEEEETTEEEEEETTEEEEEETTS-EEEEEEE--S--THHHHHHHHHHHHTT-B---